Protein AF-A0A915XQV7-F1 (afdb_monomer)

Structure (mmCIF, N/CA/C/O backbone):
data_AF-A0A915XQV7-F1
#
_entry.id   AF-A0A915XQV7-F1
#
loop_
_atom_site.group_PDB
_atom_site.id
_atom_site.type_symbol
_atom_site.label_atom_id
_atom_site.label_alt_id
_atom_site.label_comp_id
_atom_sit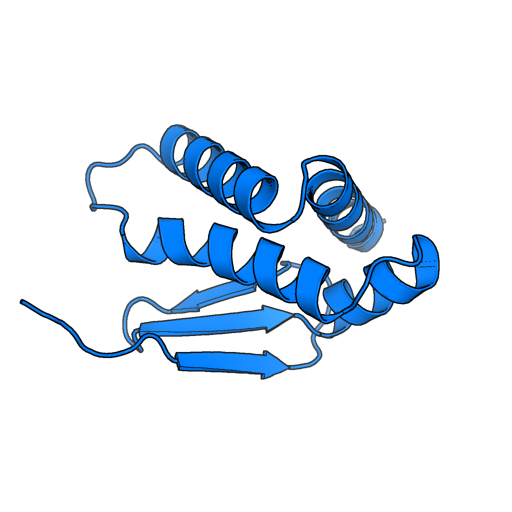e.label_asym_id
_atom_site.label_entity_id
_atom_site.label_seq_id
_atom_site.pdbx_PDB_ins_code
_atom_site.Cartn_x
_atom_site.Cartn_y
_atom_site.Cartn_z
_atom_site.occupancy
_atom_site.B_iso_or_equiv
_atom_site.auth_seq_id
_atom_site.auth_comp_id
_atom_site.auth_asym_id
_atom_site.auth_atom_id
_atom_site.pdbx_PDB_model_num
ATOM 1 N N . MET A 1 1 ? 1.416 -3.639 -27.002 1.00 40.72 1 MET A N 1
ATOM 2 C CA . MET A 1 1 ? 1.682 -5.070 -26.702 1.00 40.72 1 MET A CA 1
ATOM 3 C C . MET A 1 1 ? 2.287 -5.100 -25.302 1.00 40.72 1 MET A C 1
ATOM 5 O O . MET A 1 1 ? 3.339 -4.510 -25.154 1.00 40.72 1 MET A O 1
ATOM 9 N N . ASN A 1 2 ? 1.706 -5.596 -24.207 1.00 39.41 2 ASN A N 1
ATOM 10 C CA . ASN A 1 2 ? 0.575 -6.488 -23.943 1.00 39.41 2 ASN A CA 1
ATOM 11 C C . ASN A 1 2 ? -0.400 -5.827 -22.954 1.00 39.41 2 ASN A C 1
ATOM 13 O O . ASN A 1 2 ? -0.035 -5.577 -21.804 1.00 39.41 2 ASN A O 1
ATOM 17 N N . ASP A 1 3 ? -1.635 -5.620 -23.403 1.00 51.25 3 ASP A N 1
ATOM 18 C CA . ASP A 1 3 ? -2.733 -4.960 -22.680 1.00 51.25 3 ASP A CA 1
ATOM 19 C C . ASP A 1 3 ? -3.518 -5.960 -21.810 1.00 51.25 3 ASP A C 1
ATOM 21 O O . ASP A 1 3 ? -4.743 -5.948 -21.731 1.00 51.25 3 ASP A O 1
ATOM 25 N N . GLN A 1 4 ? -2.807 -6.931 -21.227 1.00 56.00 4 GLN A N 1
ATOM 26 C CA . GLN A 1 4 ? -3.438 -7.863 -20.300 1.00 56.00 4 GLN A CA 1
ATOM 27 C C . GLN A 1 4 ? -3.672 -7.119 -18.979 1.00 56.00 4 GLN A C 1
ATOM 29 O O . GLN A 1 4 ? -2.697 -6.602 -18.416 1.00 56.00 4 GLN A O 1
ATOM 34 N N . PRO A 1 5 ? -4.926 -7.024 -18.506 1.00 73.38 5 PRO A N 1
ATOM 35 C CA . PRO A 1 5 ? -5.252 -6.261 -17.311 1.00 73.38 5 PRO A CA 1
ATOM 36 C C . PRO A 1 5 ? -4.502 -6.833 -16.107 1.00 73.38 5 PRO A C 1
ATOM 38 O O . PRO A 1 5 ? -4.374 -8.048 -15.969 1.00 73.38 5 PRO A O 1
ATOM 41 N N . VAL A 1 6 ? -3.974 -5.948 -15.262 1.00 80.19 6 VAL A N 1
ATOM 42 C CA . VAL A 1 6 ? -3.408 -6.340 -13.968 1.00 80.19 6 VAL A CA 1
ATOM 43 C C . VAL A 1 6 ? -4.565 -6.712 -13.047 1.00 80.19 6 VAL A C 1
ATOM 45 O O . VAL A 1 6 ? -5.494 -5.922 -12.874 1.00 80.19 6 VAL A O 1
ATOM 48 N N . THR A 1 7 ? -4.516 -7.905 -12.461 1.00 88.50 7 THR A N 1
ATOM 49 C CA . THR A 1 7 ? -5.519 -8.345 -11.481 1.00 88.50 7 THR A CA 1
ATOM 50 C C . THR A 1 7 ? -5.150 -7.812 -10.103 1.00 88.50 7 THR A C 1
ATOM 52 O O . THR A 1 7 ? -4.001 -7.945 -9.691 1.00 88.50 7 THR A O 1
ATOM 55 N N . ILE A 1 8 ? -6.113 -7.232 -9.385 1.00 89.19 8 ILE A N 1
ATOM 56 C CA . ILE A 1 8 ? -5.933 -6.792 -7.997 1.00 89.19 8 ILE A CA 1
ATOM 57 C C . ILE A 1 8 ? -6.627 -7.801 -7.086 1.00 89.19 8 ILE A C 1
ATOM 59 O O . ILE A 1 8 ? -7.837 -7.994 -7.196 1.00 89.19 8 ILE A O 1
ATOM 63 N N . GLU A 1 9 ? -5.877 -8.419 -6.181 1.00 91.88 9 GLU A N 1
ATOM 64 C CA . GLU A 1 9 ? -6.429 -9.246 -5.107 1.00 91.88 9 GLU A CA 1
ATOM 65 C C . GLU A 1 9 ? -6.139 -8.627 -3.748 1.00 91.88 9 GLU A C 1
ATOM 67 O O . GLU A 1 9 ? -5.195 -7.859 -3.590 1.00 91.88 9 GLU A O 1
ATOM 72 N N . GLN A 1 10 ? -6.991 -8.922 -2.774 1.00 93.44 10 GLN A N 1
ATOM 73 C CA . GLN A 1 10 ? -6.928 -8.325 -1.451 1.00 93.44 10 GLN A CA 1
ATOM 74 C C . GLN A 1 10 ? -7.095 -9.420 -0.407 1.00 93.44 10 GLN A C 1
ATOM 76 O O . GLN A 1 10 ? -8.175 -10.000 -0.314 1.00 93.44 10 GLN A O 1
ATOM 81 N N . ASP A 1 11 ? -6.070 -9.661 0.405 1.00 92.75 11 ASP A N 1
ATOM 82 C CA . ASP A 1 11 ? -6.115 -10.685 1.449 1.00 92.75 11 ASP A CA 1
ATOM 83 C C . ASP A 1 11 ? -5.550 -10.162 2.767 1.00 92.75 11 ASP A C 1
ATOM 85 O O . ASP A 1 11 ? -4.836 -9.162 2.824 1.00 92.75 11 ASP A O 1
A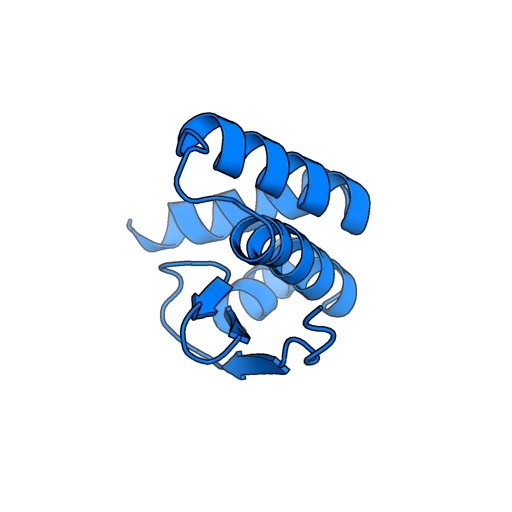TOM 89 N N . ARG A 1 12 ? -5.887 -10.845 3.861 1.00 92.38 12 ARG A N 1
ATOM 90 C CA . ARG A 1 12 ? -5.345 -10.549 5.189 1.00 92.38 12 ARG A CA 1
ATOM 91 C C . ARG A 1 12 ? -4.113 -11.402 5.453 1.00 92.38 12 ARG A C 1
ATOM 93 O O . ARG A 1 12 ? -4.219 -12.625 5.522 1.00 92.38 12 ARG A O 1
ATOM 100 N N . TRP A 1 13 ? -2.973 -10.759 5.677 1.00 91.38 13 TRP A N 1
ATOM 101 C CA . TRP A 1 13 ? -1.727 -11.416 6.077 1.00 91.38 13 TRP A CA 1
ATOM 102 C C . TRP A 1 13 ? -0.948 -10.569 7.098 1.00 91.38 13 TRP A C 1
ATOM 104 O O . TRP A 1 13 ? -1.335 -9.443 7.399 1.00 91.38 13 TRP A O 1
ATOM 114 N N . ALA A 1 14 ? 0.119 -11.107 7.696 1.00 89.44 14 ALA A N 1
ATOM 115 C CA . ALA A 1 14 ? 0.939 -10.353 8.655 1.00 89.44 14 ALA A CA 1
ATOM 116 C C . ALA A 1 14 ? 1.506 -9.067 8.008 1.00 89.44 14 ALA A C 1
ATOM 118 O O . ALA A 1 14 ? 1.866 -9.120 6.839 1.00 89.44 14 ALA A O 1
ATOM 119 N N . PRO A 1 15 ? 1.612 -7.920 8.697 1.00 88.12 15 PRO A N 1
ATOM 120 C CA . PRO A 1 15 ? 2.004 -6.640 8.086 1.00 88.12 15 PRO A CA 1
ATOM 121 C C . PRO A 1 15 ? 3.505 -6.543 7.733 1.00 88.12 15 PRO A C 1
ATOM 123 O O . PRO A 1 15 ? 4.230 -5.694 8.231 1.00 88.12 15 PRO A O 1
ATOM 126 N N . VAL A 1 16 ? 3.978 -7.425 6.851 1.00 89.75 16 VAL A N 1
ATOM 127 C CA . VAL A 1 16 ? 5.366 -7.496 6.367 1.00 89.75 16 VAL A CA 1
ATOM 128 C C . VAL A 1 16 ? 5.589 -6.683 5.089 1.00 89.75 16 VAL A C 1
ATOM 130 O O . VAL A 1 16 ? 6.694 -6.210 4.850 1.00 89.75 16 VAL A O 1
ATOM 133 N N . SER A 1 17 ? 4.536 -6.495 4.289 1.00 92.44 17 SER A N 1
ATOM 134 C CA . SER A 1 17 ? 4.478 -5.587 3.140 1.00 92.44 17 SER A CA 1
ATOM 135 C C . SER A 1 17 ? 3.056 -5.040 2.989 1.00 92.44 17 SER A C 1
ATOM 137 O O . SER A 1 17 ? 2.090 -5.659 3.459 1.00 92.44 17 SER A O 1
ATOM 139 N N . ALA A 1 18 ? 2.921 -3.871 2.359 1.00 93.06 18 ALA A N 1
ATOM 140 C CA . ALA A 1 18 ? 1.615 -3.286 2.057 1.00 93.06 18 ALA A CA 1
ATOM 141 C C . ALA A 1 18 ? 0.976 -3.915 0.811 1.00 93.06 18 ALA A C 1
ATOM 143 O O . ALA A 1 18 ? -0.243 -4.077 0.757 1.00 93.06 18 ALA A O 1
ATOM 144 N N . GLY A 1 19 ? 1.795 -4.327 -0.152 1.00 93.38 19 GLY A N 1
ATOM 145 C CA . GLY A 1 19 ? 1.384 -5.085 -1.317 1.00 93.38 19 GLY A CA 1
ATOM 146 C C . GLY A 1 19 ? 2.506 -5.986 -1.819 1.00 93.38 19 GLY A C 1
ATOM 147 O O . GLY A 1 19 ? 3.584 -6.064 -1.223 1.00 93.38 19 GLY A O 1
ATOM 148 N N . GLU A 1 20 ? 2.203 -6.730 -2.873 1.00 91.38 20 GLU A N 1
ATOM 149 C CA . GLU A 1 20 ? 3.195 -7.457 -3.654 1.00 91.38 20 GLU A CA 1
ATOM 150 C C . GLU A 1 20 ? 2.724 -7.569 -5.102 1.00 91.38 20 GLU A C 1
ATOM 152 O O . GLU A 1 20 ? 1.590 -7.982 -5.380 1.00 91.38 20 GLU A O 1
ATOM 157 N N . TYR A 1 21 ? 3.620 -7.258 -6.032 1.00 89.00 21 TYR A N 1
ATOM 158 C CA . TYR A 1 21 ? 3.436 -7.559 -7.441 1.00 89.00 21 TYR A CA 1
ATOM 159 C C . TYR A 1 21 ? 4.042 -8.915 -7.849 1.00 89.00 21 TYR A C 1
ATOM 161 O O . TYR A 1 21 ? 5.261 -9.097 -7.882 1.00 89.00 21 TYR A O 1
ATOM 169 N N . ASP A 1 22 ? 3.192 -9.838 -8.309 1.00 86.06 22 ASP A N 1
ATOM 170 C CA . ASP A 1 22 ? 3.621 -11.053 -9.005 1.00 86.06 22 ASP A CA 1
ATOM 171 C C . ASP A 1 22 ? 3.755 -10.789 -10.513 1.00 86.06 22 ASP A C 1
ATOM 173 O O . ASP A 1 22 ? 2.773 -10.747 -11.267 1.00 86.06 22 ASP A O 1
ATOM 177 N N . ARG A 1 23 ? 5.006 -10.682 -10.978 1.00 80.75 23 ARG A N 1
ATOM 178 C CA . ARG A 1 23 ? 5.338 -10.472 -12.397 1.00 80.75 23 ARG A CA 1
ATOM 179 C C . ARG A 1 23 ? 4.916 -11.617 -13.314 1.00 80.75 23 ARG A C 1
ATOM 181 O O . ARG A 1 23 ? 4.620 -11.373 -14.484 1.00 80.75 23 ARG A O 1
ATOM 188 N N . ARG A 1 24 ? 4.905 -12.860 -12.829 1.00 82.44 24 ARG A N 1
ATOM 189 C CA . ARG A 1 24 ? 4.527 -14.029 -13.639 1.00 82.44 24 ARG A CA 1
ATOM 190 C C . ARG A 1 24 ? 3.023 -14.067 -13.862 1.00 82.44 24 ARG A C 1
ATOM 192 O O . ARG A 1 24 ? 2.588 -14.389 -14.963 1.00 82.44 24 ARG A O 1
ATOM 199 N N . LEU A 1 25 ? 2.256 -13.725 -12.830 1.00 83.94 25 LEU A N 1
ATOM 200 C CA . LEU A 1 25 ? 0.794 -13.749 -12.852 1.00 83.94 25 LEU A CA 1
ATOM 201 C C . LEU A 1 25 ? 0.165 -12.405 -13.242 1.00 83.94 25 LEU A C 1
ATOM 203 O O . LEU A 1 25 ? -1.046 -12.345 -13.441 1.00 83.94 25 LEU A O 1
ATOM 207 N N . ARG A 1 26 ? 0.972 -11.342 -13.378 1.00 80.94 26 ARG A N 1
ATOM 208 C CA . ARG A 1 26 ? 0.523 -9.957 -13.609 1.00 80.94 26 ARG A CA 1
ATOM 209 C C . ARG A 1 26 ? -0.535 -9.528 -12.591 1.00 80.94 26 ARG A C 1
ATOM 211 O O . ARG A 1 26 ? -1.587 -8.995 -12.947 1.00 80.94 26 ARG A O 1
ATOM 218 N N . LYS A 1 27 ? -0.253 -9.789 -11.320 1.00 88.69 27 LYS A N 1
ATOM 219 C CA . LYS A 1 27 ? -1.202 -9.621 -10.225 1.00 88.69 27 LYS A CA 1
ATOM 220 C C . LYS A 1 27 ? -0.607 -8.740 -9.139 1.00 88.69 27 LYS A C 1
ATOM 222 O O . LYS A 1 27 ? 0.525 -8.963 -8.730 1.00 88.69 27 LYS A O 1
ATOM 227 N N . VAL A 1 28 ? -1.385 -7.772 -8.674 1.00 91.75 28 VAL A N 1
ATOM 228 C CA . VAL A 1 28 ? -1.094 -6.976 -7.482 1.00 91.75 28 VAL A CA 1
ATOM 229 C C . VAL A 1 28 ? -1.915 -7.544 -6.336 1.00 91.75 28 VAL A C 1
ATOM 231 O O . VAL A 1 28 ? -3.141 -7.591 -6.407 1.00 91.75 28 VAL A O 1
ATOM 234 N N . SER A 1 29 ? -1.239 -7.979 -5.286 1.00 93.62 29 SER A N 1
ATOM 235 C CA . SER A 1 29 ? -1.873 -8.409 -4.046 1.00 93.62 29 SER A CA 1
ATOM 236 C C . SER A 1 29 ? -1.782 -7.255 -3.048 1.00 93.62 29 SER A C 1
ATOM 238 O O . SER A 1 29 ? -0.703 -6.722 -2.826 1.00 93.62 29 SER A O 1
ATOM 240 N N . VAL A 1 30 ? -2.900 -6.858 -2.447 1.00 96.06 30 VAL A N 1
ATOM 241 C CA . VAL A 1 30 ? -2.991 -5.778 -1.454 1.00 96.06 30 VAL A CA 1
ATOM 242 C C . VAL A 1 30 ? -3.201 -6.382 -0.072 1.00 96.06 30 VAL A C 1
ATOM 244 O O . VAL A 1 30 ? -4.117 -7.184 0.129 1.00 96.06 30 VAL A O 1
ATOM 247 N N . ASN A 1 31 ? -2.397 -5.949 0.898 1.00 96.88 31 ASN A N 1
ATOM 248 C CA . ASN A 1 31 ? -2.497 -6.409 2.275 1.00 96.88 31 ASN A CA 1
ATOM 249 C C . ASN A 1 31 ? -3.643 -5.716 3.013 1.00 96.88 31 ASN A C 1
ATOM 251 O O . ASN A 1 31 ? -3.511 -4.583 3.484 1.00 96.88 31 ASN A O 1
ATOM 255 N N . LEU A 1 32 ? -4.754 -6.419 3.203 1.00 96.75 32 LEU A N 1
ATOM 256 C CA . LEU A 1 32 ? -5.885 -5.896 3.955 1.00 96.75 32 LEU A CA 1
ATOM 257 C C . LEU A 1 32 ? -5.590 -5.669 5.433 1.00 96.75 32 LEU A C 1
ATOM 259 O O . LEU A 1 32 ? -6.267 -4.847 6.035 1.00 96.75 32 LEU A O 1
ATOM 263 N N . THR A 1 33 ? -4.597 -6.336 6.019 1.00 96.81 33 THR A N 1
ATOM 264 C CA . THR A 1 33 ? -4.198 -6.064 7.407 1.00 96.81 33 THR A CA 1
ATOM 265 C C . THR A 1 33 ? -3.575 -4.679 7.524 1.00 96.81 33 THR A C 1
ATOM 267 O O . THR A 1 33 ? -3.927 -3.932 8.429 1.00 96.81 33 THR A O 1
ATOM 270 N N . VAL A 1 34 ? -2.705 -4.297 6.582 1.00 97.31 34 VAL A N 1
ATOM 271 C CA . VAL A 1 34 ? -2.117 -2.947 6.547 1.00 97.31 34 VAL A CA 1
ATOM 272 C C . VAL A 1 34 ? -3.196 -1.907 6.265 1.00 97.31 34 VAL A C 1
ATOM 274 O O . VAL A 1 34 ? -3.244 -0.885 6.940 1.00 97.31 34 VAL A O 1
ATOM 277 N N . VAL A 1 35 ? -4.105 -2.185 5.324 1.00 97.81 35 VAL A N 1
ATOM 278 C CA . VAL A 1 35 ? -5.239 -1.294 5.037 1.00 97.81 35 VAL A CA 1
ATOM 279 C C . VAL A 1 35 ? -6.108 -1.087 6.278 1.00 97.81 35 VAL A C 1
ATOM 281 O O . VAL A 1 35 ? -6.375 0.054 6.648 1.00 97.81 35 VAL A O 1
ATOM 284 N N . ASP A 1 36 ? -6.541 -2.172 6.924 1.00 97.44 36 ASP A N 1
ATOM 285 C CA . ASP A 1 36 ? -7.408 -2.122 8.104 1.00 97.44 36 ASP A CA 1
ATOM 286 C C . ASP A 1 36 ? -6.718 -1.349 9.251 1.00 97.44 36 ASP A C 1
ATOM 288 O O . ASP A 1 36 ? -7.356 -0.523 9.903 1.00 97.44 36 ASP A O 1
ATOM 292 N N . GLU A 1 37 ? -5.410 -1.540 9.446 1.00 97.38 37 GLU A N 1
ATOM 293 C CA . GLU A 1 37 ? -4.624 -0.867 10.487 1.00 97.38 37 GLU A CA 1
ATOM 294 C C . GLU A 1 37 ? -4.435 0.636 10.217 1.00 97.38 37 GLU A C 1
ATOM 296 O O . GLU A 1 37 ? -4.600 1.455 11.124 1.00 97.38 37 GLU A O 1
ATOM 301 N N . VAL A 1 38 ? -4.151 1.031 8.969 1.00 97.75 38 VAL A N 1
ATOM 302 C CA . VAL A 1 38 ? -4.033 2.452 8.592 1.00 97.75 38 VAL A CA 1
ATOM 303 C C . VAL A 1 38 ? -5.370 3.172 8.780 1.00 97.75 38 VAL A C 1
ATOM 305 O O . VAL A 1 38 ? -5.414 4.274 9.332 1.00 97.75 38 VAL A O 1
ATOM 308 N N . VAL A 1 39 ? -6.473 2.541 8.365 1.00 98.00 39 VAL A N 1
ATOM 309 C CA . VAL A 1 39 ? -7.827 3.080 8.556 1.00 98.00 39 VAL A CA 1
ATOM 310 C C . VAL A 1 39 ? -8.131 3.228 10.049 1.00 98.00 39 VAL A C 1
ATOM 312 O O . VAL A 1 39 ? -8.603 4.279 10.477 1.00 98.00 39 VAL A O 1
ATOM 315 N N . ALA A 1 40 ? -7.831 2.209 10.858 1.00 97.56 40 ALA A N 1
ATOM 316 C CA . ALA A 1 40 ? -8.126 2.218 12.288 1.00 97.56 40 ALA A CA 1
ATOM 317 C C . ALA A 1 40 ? -7.303 3.254 13.073 1.00 97.56 40 ALA A C 1
ATOM 319 O O . ALA A 1 40 ? -7.842 3.908 13.966 1.00 97.56 40 ALA A O 1
ATOM 320 N N . ARG A 1 41 ? -6.011 3.411 12.755 1.00 97.44 41 ARG A N 1
ATOM 321 C CA . ARG A 1 41 ? -5.099 4.304 13.491 1.00 97.44 41 ARG A CA 1
ATOM 322 C C . ARG A 1 41 ? -5.158 5.757 13.043 1.00 97.44 41 ARG A C 1
ATOM 324 O O . ARG A 1 41 ? -5.014 6.642 13.882 1.00 97.44 41 ARG A O 1
ATOM 331 N N . PHE A 1 42 ? -5.356 6.002 11.749 1.00 97.62 42 PHE A N 1
ATOM 332 C CA . PHE A 1 42 ? -5.218 7.341 11.166 1.00 97.62 42 PHE A CA 1
ATOM 333 C C . PHE A 1 42 ? -6.500 7.869 10.514 1.00 97.62 42 PHE A C 1
ATOM 335 O O . PHE A 1 42 ? -6.558 9.044 10.165 1.00 97.62 42 PHE A O 1
ATOM 342 N N . GLY A 1 43 ? -7.540 7.041 10.366 1.00 97.50 43 GLY A N 1
ATOM 343 C CA . GLY A 1 43 ? -8.851 7.479 9.874 1.00 97.50 43 GLY A CA 1
ATOM 344 C C . GLY A 1 43 ? -8.929 7.734 8.367 1.00 97.50 43 GLY A C 1
ATOM 345 O O . GLY A 1 43 ? -9.883 8.364 7.912 1.00 97.50 43 GLY A O 1
ATOM 346 N N . HIS A 1 44 ? -7.952 7.258 7.589 1.00 97.69 44 HIS A N 1
ATOM 347 C CA . HIS A 1 44 ? -7.968 7.365 6.127 1.00 97.69 44 HIS A CA 1
ATOM 348 C C . HIS A 1 44 ? -9.089 6.523 5.505 1.00 97.69 44 HIS A C 1
ATOM 350 O O . HIS A 1 44 ? -9.473 5.485 6.042 1.00 97.69 44 HIS A O 1
ATOM 356 N N . ASP A 1 45 ? -9.602 6.943 4.345 1.00 97.69 45 ASP A N 1
ATOM 357 C CA . ASP A 1 45 ? -10.576 6.146 3.592 1.00 97.69 45 ASP A CA 1
ATOM 358 C C . ASP A 1 45 ? -9.918 4.877 3.023 1.00 97.69 45 ASP A C 1
ATOM 360 O O . ASP A 1 45 ? -8.827 4.923 2.447 1.00 97.69 45 ASP A O 1
ATOM 364 N N . ARG A 1 46 ? -10.601 3.731 3.145 1.00 97.62 46 ARG A N 1
ATOM 365 C CA . ARG A 1 46 ? -10.089 2.430 2.687 1.00 97.62 46 ARG A CA 1
ATOM 366 C C . ARG A 1 46 ? -9.675 2.460 1.214 1.00 97.62 46 ARG A C 1
ATOM 368 O O . ARG A 1 46 ? -8.635 1.906 0.868 1.00 97.62 46 ARG A O 1
ATOM 375 N N . ALA A 1 47 ? -10.478 3.071 0.344 1.00 96.88 47 ALA A N 1
ATOM 376 C CA . ALA A 1 47 ? -10.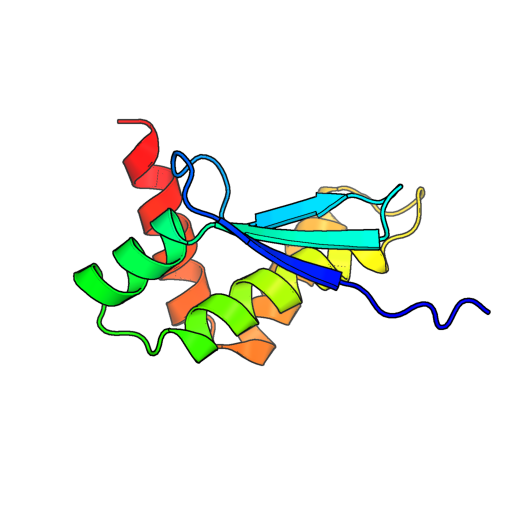203 3.123 -1.086 1.00 96.88 47 ALA A CA 1
ATOM 377 C C . ALA A 1 47 ? -8.956 3.963 -1.389 1.00 96.88 47 ALA A C 1
ATOM 379 O O . ALA A 1 47 ? -8.194 3.604 -2.282 1.00 96.88 47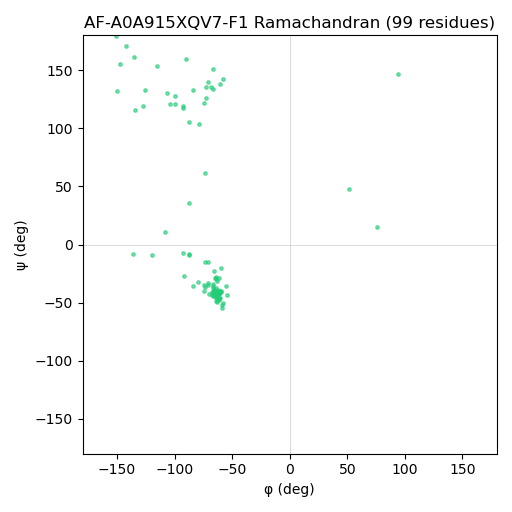 ALA A O 1
ATOM 380 N N . VAL A 1 48 ? -8.712 5.023 -0.614 1.00 97.69 48 VAL A N 1
ATOM 381 C CA . VAL A 1 48 ? -7.513 5.866 -0.734 1.00 97.69 48 VAL A CA 1
ATOM 382 C C . VAL A 1 48 ? -6.255 5.090 -0.339 1.00 97.69 48 VAL A C 1
ATOM 384 O O . VAL A 1 48 ? -5.269 5.107 -1.073 1.00 97.69 48 VAL A O 1
ATOM 387 N N . VAL A 1 49 ? -6.298 4.336 0.764 1.00 97.94 49 VAL A N 1
ATOM 388 C CA . VAL A 1 49 ? -5.165 3.490 1.185 1.00 97.94 49 VAL A CA 1
ATOM 389 C C . VAL A 1 49 ? -4.885 2.399 0.147 1.00 97.94 49 VAL A C 1
ATOM 391 O O . VAL A 1 49 ? -3.739 2.192 -0.246 1.00 97.94 49 VAL A O 1
ATOM 394 N N . VAL A 1 50 ? -5.931 1.735 -0.359 1.00 97.56 50 VAL A N 1
ATOM 395 C CA . VAL A 1 50 ? -5.795 0.729 -1.425 1.00 97.56 50 VAL A CA 1
ATOM 396 C C . VAL A 1 50 ? -5.214 1.348 -2.700 1.00 97.56 50 VAL A C 1
ATOM 398 O O . VAL A 1 50 ? -4.351 0.735 -3.323 1.00 97.56 50 VAL A O 1
ATOM 401 N N . ALA A 1 51 ? -5.642 2.554 -3.083 1.00 96.94 51 ALA A N 1
ATOM 402 C CA . ALA A 1 51 ? -5.120 3.248 -4.258 1.00 96.94 51 ALA A CA 1
ATOM 403 C C . ALA A 1 51 ? -3.622 3.558 -4.130 1.00 96.94 51 ALA A C 1
ATOM 405 O O . ALA A 1 51 ? -2.888 3.350 -5.093 1.00 96.94 51 ALA A O 1
ATOM 406 N N . ALA A 1 52 ? -3.162 3.979 -2.946 1.00 97.81 52 ALA A N 1
ATOM 407 C CA . ALA A 1 52 ? -1.742 4.203 -2.671 1.00 97.81 52 ALA A CA 1
ATOM 408 C C . ALA A 1 52 ? -0.914 2.932 -2.911 1.00 97.81 52 ALA A C 1
ATOM 410 O O . ALA A 1 52 ? 0.080 2.961 -3.635 1.00 97.81 52 ALA A O 1
ATOM 411 N N . ILE A 1 53 ? -1.360 1.809 -2.335 1.00 97.00 53 ILE A N 1
ATOM 412 C CA . ILE A 1 53 ? -0.680 0.514 -2.442 1.00 97.00 53 ILE A CA 1
ATOM 413 C C . ILE A 1 53 ? -0.662 0.055 -3.899 1.00 97.00 53 ILE A C 1
ATOM 415 O O . ILE A 1 53 ? 0.389 -0.273 -4.432 1.00 97.00 53 ILE A O 1
ATOM 419 N N . VAL A 1 54 ? -1.808 0.086 -4.581 1.00 95.62 54 VAL A N 1
ATOM 420 C CA . VAL A 1 54 ? -1.888 -0.333 -5.986 1.00 95.62 54 VAL A CA 1
ATOM 421 C C . VAL A 1 54 ? -1.002 0.536 -6.880 1.00 95.62 54 VAL A C 1
ATOM 423 O O . VAL A 1 54 ? -0.336 -0.005 -7.758 1.00 95.62 54 VAL A O 1
ATOM 426 N N . ALA A 1 55 ? -0.966 1.854 -6.672 1.00 94.75 55 ALA A N 1
ATOM 427 C CA . ALA A 1 55 ? -0.118 2.756 -7.450 1.00 94.75 55 ALA A CA 1
ATOM 428 C C . ALA A 1 55 ? 1.379 2.491 -7.222 1.00 94.75 55 ALA A C 1
ATOM 430 O O . ALA A 1 55 ? 2.148 2.510 -8.184 1.00 94.75 55 ALA A O 1
ATOM 431 N N . HIS A 1 56 ? 1.779 2.192 -5.981 1.00 95.50 56 HIS A N 1
ATOM 432 C CA . HIS A 1 56 ? 3.143 1.764 -5.655 1.00 95.50 56 HIS A CA 1
ATOM 433 C C . HIS A 1 56 ? 3.506 0.482 -6.423 1.00 95.50 56 HIS A C 1
ATOM 435 O O . HIS A 1 56 ? 4.428 0.482 -7.240 1.00 95.50 56 HIS A O 1
ATOM 441 N N . GLU A 1 57 ? 2.686 -0.565 -6.292 1.00 93.44 57 GLU A N 1
ATOM 442 C CA . GLU A 1 57 ? 2.927 -1.862 -6.938 1.00 93.44 57 GLU A CA 1
ATOM 443 C C . GLU A 1 57 ? 2.861 -1.793 -8.477 1.00 93.44 57 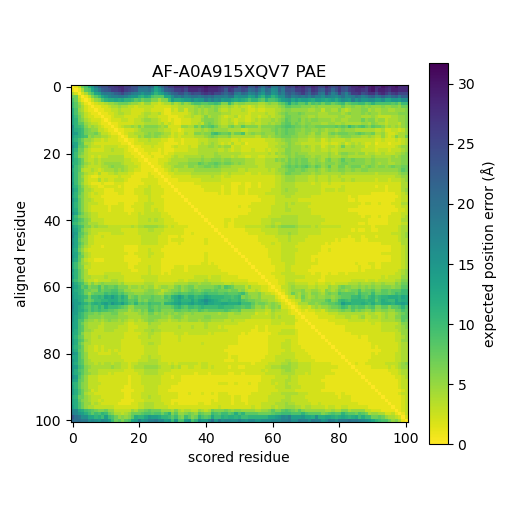GLU A C 1
ATOM 445 O O . GLU A 1 57 ? 3.551 -2.535 -9.180 1.00 93.44 57 GLU A O 1
ATOM 450 N N . GLN A 1 58 ? 2.075 -0.870 -9.042 1.00 90.19 58 GLN A N 1
ATOM 451 C CA . GLN A 1 58 ? 2.001 -0.639 -10.489 1.00 90.19 58 GLN A CA 1
ATOM 452 C C . GLN A 1 58 ? 3.313 -0.139 -11.093 1.00 90.19 58 GLN A C 1
ATOM 454 O O . GLN A 1 58 ? 3.609 -0.444 -12.253 1.00 90.19 58 GLN A O 1
ATOM 459 N N . VAL A 1 59 ? 4.136 0.580 -10.330 1.00 89.75 59 VAL A N 1
ATOM 460 C CA . VAL A 1 59 ? 5.469 0.960 -10.807 1.00 89.75 59 VAL A CA 1
ATOM 461 C C . VAL A 1 59 ? 6.336 -0.283 -10.984 1.00 89.75 59 VAL A C 1
ATOM 463 O O . VAL A 1 59 ? 6.996 -0.411 -12.016 1.00 89.75 59 VAL A O 1
ATOM 466 N N . HIS A 1 60 ? 6.240 -1.253 -10.074 1.00 84.88 60 HIS A N 1
ATOM 467 C CA . HIS A 1 60 ? 6.940 -2.535 -10.187 1.00 84.88 60 HIS A CA 1
ATOM 468 C C . HIS A 1 60 ? 6.488 -3.373 -11.394 1.00 84.88 60 HIS A C 1
ATOM 470 O O . HIS A 1 60 ? 7.281 -4.120 -11.984 1.00 84.88 60 HIS A O 1
ATOM 476 N N . VAL A 1 61 ? 5.237 -3.193 -11.834 1.00 82.44 61 VAL A N 1
ATOM 477 C CA . VAL A 1 61 ? 4.726 -3.761 -13.094 1.00 82.44 61 VAL A CA 1
ATOM 478 C C . VAL A 1 61 ? 5.423 -3.173 -14.312 1.00 82.44 61 VAL A C 1
ATOM 480 O O . VAL A 1 61 ? 5.792 -3.911 -15.228 1.00 82.44 61 VAL A O 1
ATOM 483 N N . CYS A 1 62 ? 5.584 -1.853 -14.328 1.00 80.00 62 CYS A N 1
ATOM 484 C CA . CYS A 1 62 ? 6.096 -1.101 -15.470 1.00 80.00 62 CYS A CA 1
ATOM 485 C C . CYS A 1 62 ? 7.629 -0.996 -15.504 1.00 80.00 62 CYS A C 1
ATOM 487 O O . CYS A 1 62 ? 8.183 -0.527 -16.501 1.00 80.00 62 CYS A O 1
ATOM 489 N N . SER A 1 63 ? 8.325 -1.413 -14.444 1.00 81.31 63 SER A N 1
ATOM 490 C CA . SER A 1 63 ? 9.785 -1.366 -14.377 1.00 81.31 63 SER A CA 1
ATOM 491 C C . SER A 1 63 ? 10.455 -2.384 -15.293 1.00 81.31 63 SER A C 1
ATOM 493 O O . SER A 1 63 ? 10.042 -3.542 -15.410 1.00 81.31 63 SER A O 1
ATOM 495 N N . THR A 1 64 ? 11.544 -1.946 -15.923 1.00 76.75 64 THR A N 1
ATOM 496 C CA . THR A 1 64 ? 12.383 -2.792 -16.770 1.00 76.75 64 THR A CA 1
ATOM 497 C C . THR A 1 64 ? 13.490 -3.461 -15.945 1.00 76.75 64 THR A C 1
ATOM 499 O O . THR A 1 64 ? 13.810 -2.989 -14.853 1.00 76.75 64 THR A O 1
ATOM 502 N N . PRO A 1 65 ? 14.092 -4.564 -16.427 1.00 76.38 65 PRO A N 1
ATOM 503 C CA . PRO A 1 65 ? 15.173 -5.254 -15.717 1.00 76.38 65 PRO A CA 1
ATOM 504 C C . PRO A 1 65 ? 16.421 -4.396 -15.459 1.00 76.38 65 PRO A C 1
ATOM 506 O O . PRO A 1 65 ? 17.222 -4.742 -14.598 1.00 76.38 65 PRO A O 1
ATOM 509 N N . GLU A 1 66 ? 16.603 -3.310 -16.213 1.00 79.50 66 GLU A N 1
ATOM 510 C CA . GLU A 1 66 ? 17.735 -2.390 -16.084 1.00 79.50 66 GLU A CA 1
ATOM 511 C C . GLU A 1 66 ? 17.502 -1.275 -15.052 1.00 79.50 66 GLU A C 1
ATOM 513 O O . GLU A 1 66 ? 18.433 -0.529 -14.750 1.00 79.50 66 GLU A O 1
ATOM 518 N N . ALA A 1 67 ? 16.282 -1.137 -14.518 1.00 80.56 67 ALA A N 1
ATOM 519 C CA . ALA A 1 67 ? 15.977 -0.132 -13.508 1.00 80.56 67 ALA A CA 1
ATOM 520 C C . ALA A 1 67 ? 16.722 -0.433 -12.199 1.00 80.56 67 ALA A C 1
ATOM 522 O O . ALA A 1 67 ? 16.727 -1.563 -11.706 1.00 80.56 67 ALA A O 1
ATOM 523 N N . LEU A 1 68 ? 17.350 0.591 -11.616 1.00 87.12 68 LEU A N 1
ATOM 524 C CA . LEU A 1 68 ? 18.002 0.449 -10.320 1.00 87.12 68 LEU A CA 1
ATOM 525 C C . LEU A 1 68 ? 16.932 0.358 -9.215 1.00 87.12 68 LEU A C 1
ATOM 527 O O . LEU A 1 68 ? 16.022 1.191 -9.197 1.00 87.12 68 LEU A O 1
ATOM 531 N N . PRO A 1 69 ? 17.052 -0.571 -8.243 1.00 86.25 69 PRO A N 1
ATOM 532 C CA . PRO A 1 69 ? 16.008 -0.795 -7.236 1.00 86.25 69 PRO A CA 1
ATOM 533 C C . PRO A 1 69 ? 15.596 0.456 -6.446 1.00 86.25 69 PRO A C 1
ATOM 535 O O . PRO A 1 69 ? 14.428 0.639 -6.124 1.00 86.25 69 PRO A O 1
ATOM 538 N N . HIS A 1 70 ? 16.542 1.350 -6.152 1.00 87.69 70 HIS A N 1
ATOM 539 C CA . HIS A 1 70 ? 16.259 2.579 -5.408 1.00 87.69 70 HIS A CA 1
ATOM 540 C C . HIS A 1 70 ? 15.523 3.631 -6.251 1.00 87.69 70 HIS A C 1
ATOM 542 O O . HIS A 1 70 ? 14.682 4.352 -5.728 1.00 87.69 70 HIS A O 1
ATOM 548 N N . GLU A 1 71 ? 15.809 3.722 -7.552 1.00 89.88 71 GLU A N 1
ATOM 549 C CA . GLU A 1 71 ? 15.084 4.620 -8.462 1.00 89.88 71 GLU A CA 1
ATOM 550 C C . GLU A 1 71 ? 13.660 4.120 -8.705 1.00 89.88 71 GLU A C 1
ATOM 552 O O . GLU A 1 71 ? 12.724 4.902 -8.859 1.00 89.88 71 GLU A O 1
ATOM 557 N N . GLU A 1 72 ? 13.486 2.803 -8.743 1.00 90.31 72 GLU A N 1
ATOM 558 C CA . GLU A 1 72 ? 12.182 2.165 -8.809 1.00 90.31 72 GLU A CA 1
ATOM 559 C C . GLU A 1 72 ? 11.349 2.435 -7.555 1.00 90.31 72 GLU A C 1
ATOM 561 O O . GLU A 1 72 ? 10.226 2.918 -7.683 1.00 90.31 72 GLU A O 1
ATOM 566 N N . GLU A 1 73 ? 11.921 2.244 -6.367 1.00 92.44 73 GLU A N 1
ATOM 567 C CA . GLU A 1 73 ? 11.247 2.557 -5.104 1.00 92.44 73 GLU A CA 1
ATOM 568 C C . GLU A 1 73 ? 10.869 4.045 -5.003 1.00 92.44 73 GLU A C 1
ATOM 570 O O . GLU A 1 73 ? 9.761 4.385 -4.590 1.00 92.44 73 GLU A O 1
ATOM 575 N N . LEU A 1 74 ? 11.749 4.957 -5.435 1.00 93.69 74 LEU A N 1
ATOM 576 C CA . LEU A 1 74 ? 11.438 6.391 -5.468 1.00 93.69 74 LEU A CA 1
ATOM 577 C C . LEU A 1 74 ? 10.256 6.702 -6.395 1.00 93.69 74 LEU A C 1
ATOM 579 O O . LEU A 1 74 ? 9.384 7.493 -6.033 1.00 93.69 74 LEU A O 1
ATOM 583 N N . ARG A 1 75 ? 10.199 6.072 -7.575 1.00 93.88 75 ARG A N 1
ATOM 584 C CA . ARG A 1 75 ? 9.069 6.220 -8.505 1.00 93.88 75 ARG A CA 1
ATOM 585 C C . ARG A 1 75 ? 7.784 5.627 -7.931 1.00 93.88 75 ARG A C 1
ATOM 587 O O . ARG A 1 75 ? 6.736 6.247 -8.070 1.00 93.88 75 ARG A O 1
ATOM 594 N N . ALA A 1 76 ? 7.863 4.476 -7.269 1.00 94.06 76 ALA A N 1
ATOM 595 C CA . ALA A 1 76 ? 6.724 3.820 -6.634 1.00 94.06 76 ALA A CA 1
ATOM 596 C C . ALA A 1 76 ? 6.136 4.685 -5.507 1.00 94.06 76 ALA A C 1
ATOM 598 O O . ALA A 1 76 ? 4.930 4.930 -5.469 1.00 94.06 76 ALA A O 1
ATOM 599 N N . ARG A 1 77 ? 6.997 5.261 -4.658 1.00 95.69 77 ARG A N 1
ATOM 600 C CA . ARG A 1 77 ? 6.599 6.228 -3.620 1.00 95.69 77 ARG A CA 1
ATOM 601 C C . ARG A 1 77 ? 5.979 7.493 -4.201 1.00 95.69 77 ARG A C 1
ATOM 603 O O . ARG A 1 77 ? 4.979 7.970 -3.669 1.00 95.69 77 ARG A O 1
ATOM 610 N N . ALA A 1 78 ? 6.540 8.023 -5.287 1.00 96.62 78 ALA A N 1
ATOM 611 C CA . ALA A 1 78 ? 5.973 9.181 -5.971 1.00 96.62 78 ALA A CA 1
ATOM 612 C C . ALA A 1 78 ? 4.577 8.871 -6.537 1.00 96.62 78 ALA A C 1
ATOM 614 O O . ALA A 1 78 ? 3.644 9.625 -6.281 1.00 96.62 78 ALA A O 1
ATOM 615 N N . ALA A 1 79 ? 4.409 7.732 -7.213 1.00 96.56 79 ALA A N 1
ATOM 616 C CA . ALA A 1 79 ? 3.120 7.302 -7.755 1.00 96.56 79 ALA A CA 1
ATOM 617 C C . ALA A 1 79 ? 2.062 7.105 -6.655 1.00 96.56 79 ALA A C 1
ATOM 619 O O . ALA A 1 79 ? 0.924 7.549 -6.795 1.00 96.56 79 ALA A O 1
ATOM 620 N N . ALA A 1 80 ? 2.441 6.499 -5.527 1.00 96.69 80 ALA A N 1
ATOM 621 C CA . ALA A 1 80 ? 1.558 6.348 -4.374 1.00 96.69 80 ALA A CA 1
ATOM 622 C C . ALA A 1 80 ? 1.146 7.702 -3.774 1.00 96.69 80 ALA A C 1
ATOM 624 O O . ALA A 1 80 ? -0.028 7.920 -3.465 1.00 96.69 80 ALA A O 1
ATOM 625 N N . ALA A 1 81 ? 2.096 8.633 -3.648 1.00 97.50 81 ALA A N 1
ATOM 626 C CA . ALA A 1 81 ? 1.832 9.975 -3.144 1.00 97.50 81 ALA A CA 1
ATOM 627 C C . ALA A 1 81 ? 0.948 10.795 -4.098 1.00 97.50 81 ALA A C 1
ATOM 629 O O . ALA A 1 81 ? 0.101 11.550 -3.630 1.00 97.50 81 ALA A O 1
ATOM 630 N N . GLU A 1 82 ? 1.094 10.632 -5.413 1.00 97.44 82 GLU A N 1
ATOM 631 C CA . GLU A 1 82 ? 0.194 11.240 -6.400 1.00 97.44 82 GLU A CA 1
ATOM 632 C C . GLU A 1 82 ? -1.224 10.658 -6.319 1.00 97.44 82 GLU A C 1
ATOM 634 O O . GLU A 1 82 ? -2.199 11.398 -6.445 1.00 97.44 82 GLU A O 1
ATOM 639 N N . ALA A 1 83 ? -1.351 9.351 -6.070 1.00 96.62 83 ALA A N 1
ATOM 640 C CA . ALA A 1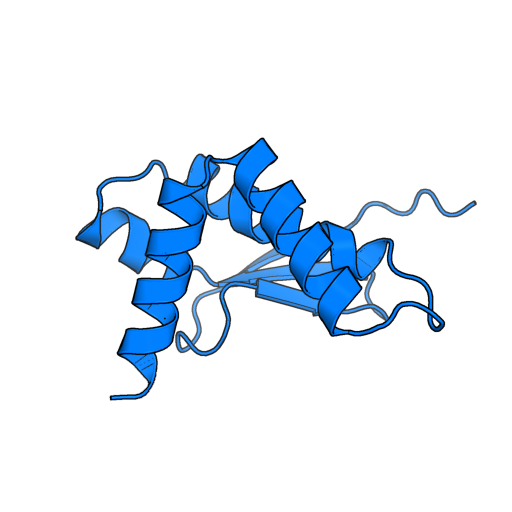 83 ? -2.642 8.670 -6.004 1.00 96.62 83 ALA A CA 1
ATOM 641 C C . ALA A 1 83 ? -3.443 8.980 -4.727 1.00 96.62 83 ALA A C 1
ATOM 643 O O . ALA A 1 83 ? -4.671 9.050 -4.778 1.00 96.62 83 ALA A O 1
ATOM 644 N N . ALA A 1 84 ? -2.768 9.132 -3.585 1.00 96.06 84 ALA A N 1
ATOM 645 C CA . ALA A 1 84 ? -3.418 9.152 -2.271 1.00 96.06 84 ALA A CA 1
ATOM 646 C C . ALA A 1 84 ? -2.910 10.239 -1.310 1.00 96.06 84 ALA A C 1
ATOM 648 O O . ALA A 1 84 ? -3.496 10.442 -0.248 1.00 96.06 84 ALA A O 1
ATOM 649 N N . GLY A 1 85 ? -1.843 10.952 -1.669 1.00 96.94 85 GLY A N 1
ATOM 650 C CA . GLY A 1 85 ? -1.176 11.933 -0.817 1.00 96.94 85 GLY A CA 1
ATOM 651 C C . GLY A 1 85 ? 0.001 11.349 -0.031 1.00 96.94 85 GLY A C 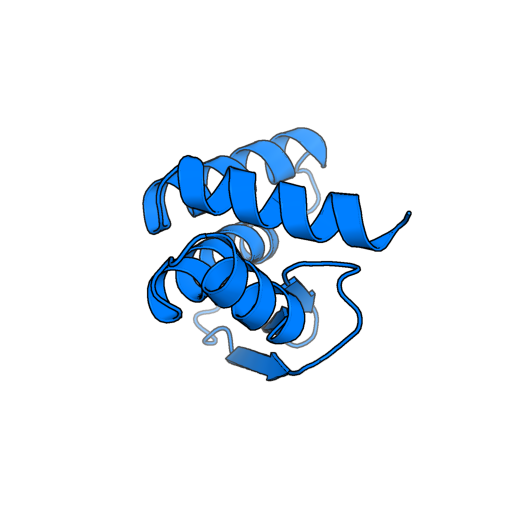1
ATOM 652 O O . GLY A 1 85 ? -0.007 10.198 0.404 1.00 96.94 85 GLY A O 1
ATOM 653 N N . ALA A 1 86 ? 1.025 12.178 0.189 1.00 96.75 86 ALA A N 1
ATOM 654 C CA . ALA A 1 86 ? 2.243 11.785 0.905 1.00 96.75 86 ALA A CA 1
ATOM 655 C C . ALA A 1 86 ? 1.985 11.361 2.365 1.00 96.75 86 ALA A C 1
ATOM 657 O O . ALA A 1 86 ? 2.707 10.523 2.897 1.00 96.75 86 ALA A O 1
A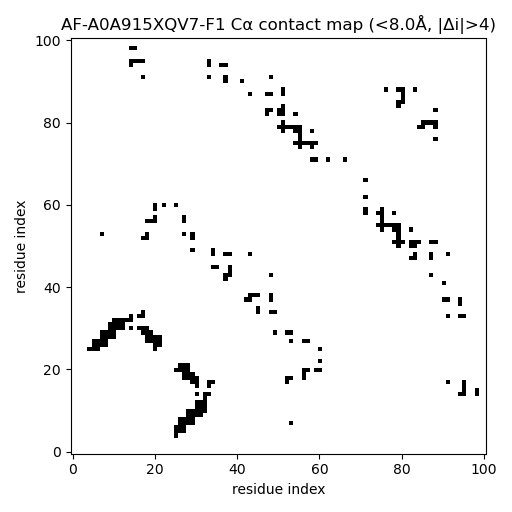TOM 658 N N . GLU A 1 87 ? 0.945 11.908 3.000 1.00 97.81 87 GLU A N 1
ATOM 659 C CA . GLU A 1 87 ? 0.546 11.544 4.364 1.00 97.81 87 GLU A CA 1
ATOM 660 C C . GLU A 1 87 ? 0.085 10.082 4.458 1.00 97.81 87 GLU A C 1
ATOM 662 O O . GLU A 1 87 ? 0.494 9.361 5.365 1.00 97.81 87 GLU A O 1
ATOM 667 N N . VAL A 1 88 ? -0.713 9.609 3.494 1.00 97.94 88 VAL A N 1
ATOM 668 C CA . VAL A 1 88 ? -1.176 8.212 3.456 1.00 97.94 88 VAL A CA 1
ATOM 669 C C . VAL A 1 88 ? 0.010 7.263 3.299 1.00 97.94 88 VAL A C 1
ATOM 671 O O . VAL A 1 88 ? 0.082 6.256 4.000 1.00 97.94 88 VAL A O 1
ATOM 674 N N . VAL A 1 89 ? 0.970 7.609 2.436 1.00 97.88 89 VAL A N 1
ATOM 675 C CA . VAL A 1 89 ? 2.203 6.826 2.243 1.00 97.88 89 VAL A CA 1
ATOM 676 C C . VAL A 1 89 ? 3.013 6.746 3.540 1.00 97.88 89 VAL A C 1
ATOM 678 O O . VAL A 1 89 ? 3.415 5.655 3.937 1.00 97.88 89 VAL A O 1
ATOM 681 N N . ALA A 1 90 ? 3.188 7.868 4.244 1.00 97.88 90 ALA A N 1
ATOM 682 C CA . ALA A 1 90 ? 3.907 7.895 5.517 1.00 97.88 90 ALA A CA 1
ATOM 683 C C . ALA A 1 90 ? 3.229 7.034 6.599 1.00 97.88 90 ALA A C 1
ATOM 685 O O . ALA A 1 90 ? 3.906 6.329 7.343 1.00 97.88 90 ALA A O 1
ATOM 686 N N . HIS A 1 91 ? 1.895 7.038 6.671 1.00 98.12 91 HIS A N 1
ATOM 687 C CA . HIS A 1 91 ? 1.158 6.206 7.627 1.00 98.12 91 HIS A CA 1
ATOM 688 C C . HIS A 1 91 ? 1.207 4.711 7.277 1.00 98.12 91 HIS A C 1
ATOM 690 O O . HIS A 1 91 ? 1.248 3.874 8.179 1.00 98.12 91 HIS A O 1
ATOM 696 N N . ILE A 1 92 ? 1.251 4.358 5.986 1.00 97.44 92 ILE A N 1
ATOM 697 C CA . ILE A 1 92 ? 1.515 2.979 5.548 1.00 97.44 92 ILE A CA 1
ATOM 698 C C . ILE A 1 92 ? 2.909 2.536 6.017 1.00 97.44 92 ILE A C 1
ATOM 700 O O . ILE A 1 92 ? 3.033 1.463 6.612 1.00 97.44 92 ILE A O 1
ATOM 704 N N . ASP A 1 93 ? 3.938 3.366 5.813 1.00 96.25 93 ASP A N 1
ATOM 705 C CA . ASP A 1 93 ? 5.299 3.083 6.290 1.00 96.25 93 ASP A CA 1
ATOM 706 C C . ASP A 1 93 ? 5.339 2.918 7.823 1.00 96.25 93 ASP A C 1
ATOM 708 O O . ASP A 1 93 ? 6.009 2.017 8.330 1.00 96.25 93 ASP A O 1
ATOM 712 N N . GLU A 1 94 ? 4.596 3.740 8.574 1.00 96.50 94 GLU A N 1
ATOM 713 C CA . GLU A 1 94 ? 4.521 3.650 10.039 1.00 96.50 94 GLU A CA 1
ATOM 714 C C . GLU A 1 94 ? 3.895 2.330 10.514 1.00 96.50 94 GLU A C 1
ATOM 716 O O . GLU A 1 94 ? 4.399 1.703 11.451 1.00 96.50 94 GLU A O 1
ATOM 721 N N . VAL A 1 95 ? 2.816 1.878 9.865 1.00 96.25 95 VAL A N 1
ATOM 722 C CA . VAL A 1 95 ? 2.201 0.574 10.160 1.00 96.25 95 VAL A CA 1
ATOM 723 C C . VAL A 1 95 ? 3.187 -0.561 9.912 1.00 96.25 95 VAL A C 1
ATOM 725 O O . VAL A 1 95 ? 3.335 -1.436 10.765 1.00 96.25 95 VAL A O 1
ATOM 728 N N . LEU A 1 96 ? 3.888 -0.533 8.777 1.00 95.12 96 LEU A N 1
ATOM 729 C CA . LEU A 1 96 ? 4.872 -1.558 8.436 1.00 95.12 96 LEU A CA 1
ATOM 730 C C . LEU A 1 96 ? 6.066 -1.551 9.394 1.00 95.12 96 LEU A C 1
ATOM 732 O O . LEU A 1 96 ? 6.514 -2.614 9.811 1.00 95.12 96 LEU A O 1
ATOM 736 N N . ALA A 1 97 ? 6.571 -0.382 9.787 1.00 93.81 97 ALA A N 1
ATOM 737 C CA . ALA A 1 97 ? 7.683 -0.279 10.731 1.00 93.81 97 ALA A CA 1
ATOM 738 C C . ALA A 1 97 ? 7.316 -0.823 12.123 1.00 93.81 97 ALA A C 1
ATOM 740 O O . ALA A 1 97 ? 8.137 -1.477 12.766 1.00 93.81 97 ALA A O 1
ATOM 741 N N . GLY A 1 98 ? 6.077 -0.597 12.573 1.00 89.69 98 GLY A N 1
ATOM 742 C CA . GLY A 1 98 ? 5.574 -1.098 13.855 1.00 89.69 98 GLY A CA 1
ATOM 743 C C . GLY A 1 98 ? 5.332 -2.612 13.902 1.00 89.69 98 GLY A C 1
ATOM 744 O O . GLY A 1 98 ? 5.205 -3.166 14.988 1.00 89.69 98 GLY A O 1
ATOM 745 N N . ALA A 1 99 ? 5.290 -3.290 12.753 1.00 84.12 99 ALA A N 1
ATOM 746 C CA . ALA A 1 99 ? 5.037 -4.729 12.658 1.00 84.12 99 ALA A CA 1
ATOM 747 C C . ALA A 1 99 ? 6.213 -5.621 13.096 1.00 84.12 99 ALA A C 1
ATOM 749 O O . ALA A 1 99 ? 6.029 -6.824 13.286 1.00 84.12 99 ALA A O 1
ATOM 750 N N . TRP A 1 100 ? 7.416 -5.053 13.220 1.00 71.19 100 TRP A N 1
ATOM 751 C CA . TRP A 1 100 ? 8.663 -5.784 13.480 1.00 71.19 100 TRP A CA 1
ATOM 752 C C . TRP A 1 100 ? 9.220 -5.579 14.900 1.00 71.19 100 TRP A C 1
ATOM 754 O O . TRP A 1 100 ? 10.366 -5.956 15.156 1.00 71.19 100 TRP A O 1
ATOM 764 N N . VAL A 1 101 ? 8.439 -4.967 15.801 1.00 61.03 101 VAL A N 1
ATOM 765 C CA . VAL A 1 101 ? 8.839 -4.602 17.175 1.00 61.03 101 VAL A CA 1
ATOM 766 C C . VAL A 1 101 ? 8.229 -5.538 18.212 1.00 61.03 101 VAL A C 1
ATOM 768 O O . VAL A 1 101 ? 7.030 -5.869 18.083 1.00 61.03 101 VAL A O 1
#

Secondary structure (DSSP, 8-state):
---PPPEEEEE---TT-SEEEETTTTEEEEEHHHHHHHHHHH---HHHHHHHHHHHHHHHHH--TTS-HHHHHHHHHHHHHHHH-HHHHHHHHHHHHHTT-

pLDDT: mean 89.97, std 11.3, range [39.41, 98.12]

Foldseek 3Di:
DDPDDQAEAEDADQLQDQWDQDQVNSYIYGHVNLLVVLCVPPVDDSVLLVQLSVQLNVLVNVDDPPDDPVVSNVNSLVSSCVRRRNVSVVSSVVSNVVSVD

Solvent-accessible surface area (backbone atoms only — not comparable to full-atom values): 5643 Å² total; per-residue (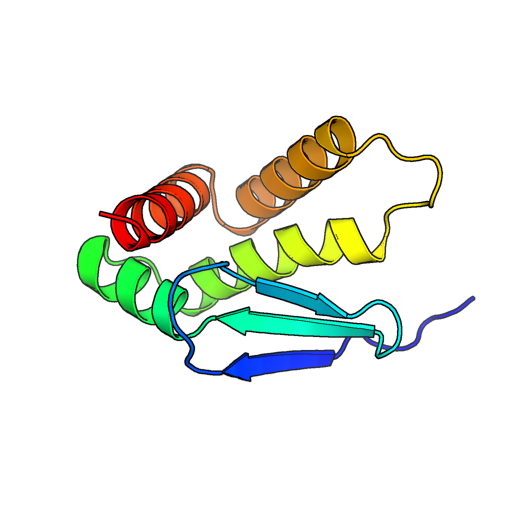Å²): 139,78,91,71,76,71,45,78,44,74,47,78,54,78,46,82,52,56,50,48,61,41,80,92,76,42,29,39,38,36,26,42,41,42,45,54,48,39,29,72,77,70,67,51,58,67,69,45,51,50,40,20,41,52,36,25,40,48,40,67,69,72,54,56,95,84,60,53,72,68,63,48,51,51,50,12,52,48,41,11,24,74,63,44,34,59,67,55,51,53,46,51,51,50,55,43,60,60,59,81,112

Radius of gyration: 13.25 Å; Cα contacts (8 Å, |Δi|>4): 149; chains: 1; bounding box: 29×26×44 Å

Sequence (101 aa):
MNDQPVTIEQDRWAPVSAGEYDRRLRKVSVNLTVVDEVVARFGHDRAVVVAAIVAHEQVHVCSTPEALPHEEELRARAAAAEAAGAEVVAHIDEVLAGAWV

Mean predicted aligned error: 4.38 Å

Nearest PDB structures (foldseek):
  1tvi-assembly1_A  TM=4.797E-01  e=7.667E-01  Thermotoga maritima
  1oz9-assembly1_A  TM=4.416E-01  e=6.484E-01  Aquifex aeolicus